Protein AF-A0A4Q6I6M0-F1 (afdb_monomer)

pLDDT: mean 84.76, std 14.41, range [34.06, 97.38]

Foldseek 3Di:
DLDQADEAEAEDDDCPVPDPVRVVVLVVVQVVLSVCCSPPFSFNYKYWYWYDDPVDTDIDIDTPGDPCPDPPPDD

Nearest PDB structures (foldseek):
  3ehg-assembly1_A  TM=8.516E-01  e=7.752E-03  Bacillus subtilis
  3gig-assembly1_B  TM=7.941E-01  e=1.422E-02  Bacillus subtilis
  3gie-assembly1_B  TM=8.148E-01  e=2.437E-02  Bacillus subtilis
  7ssi-assembly1_A  TM=6.376E-01  e=1.627E-02  Bacillus subtilis subsp. subtilis str. 168
  7ssi-assembly2_D  TM=6.370E-01  e=2.130E-02  Bacillus subtilis subsp. subtilis str. 168

Radius of gyration: 13.54 Å; Cα contacts (8 Å, |Δi|>4): 100; chains: 1; bounding box: 38×26×33 Å

Structure (mmCIF, N/CA/C/O backbone):
data_AF-A0A4Q6I6M0-F1
#
_entry.id   AF-A0A4Q6I6M0-F1
#
loop_
_atom_site.group_PDB
_atom_site.id
_atom_site.type_symbol
_atom_site.label_atom_id
_atom_site.label_alt_id
_atom_site.label_comp_id
_atom_site.label_asym_id
_atom_site.label_entity_id
_atom_site.label_seq_id
_atom_site.pdbx_P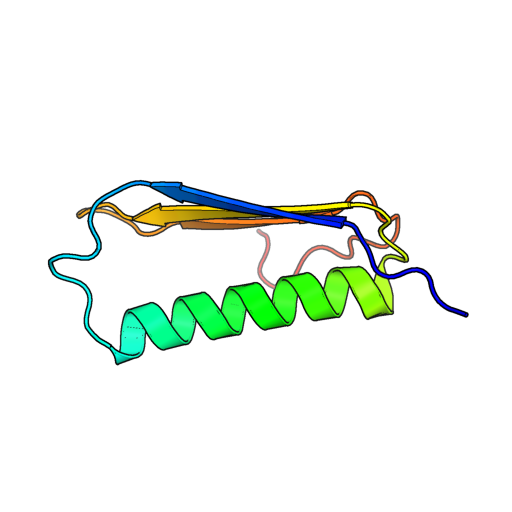DB_ins_code
_atom_site.Cartn_x
_atom_site.Cartn_y
_atom_site.Cartn_z
_atom_site.occupancy
_atom_site.B_iso_or_equiv
_atom_site.auth_seq_id
_atom_site.auth_comp_id
_atom_site.auth_asym_id
_atom_site.auth_atom_id
_atom_site.pdbx_PDB_model_num
ATOM 1 N N . MET A 1 1 ? 22.504 2.993 -14.299 1.00 50.72 1 MET A N 1
ATOM 2 C CA . MET A 1 1 ? 21.632 3.461 -13.204 1.00 50.72 1 MET A CA 1
ATOM 3 C C . MET A 1 1 ? 20.231 2.967 -13.504 1.00 50.72 1 MET A C 1
ATOM 5 O O . MET A 1 1 ? 19.664 3.412 -14.492 1.00 50.72 1 MET A O 1
ATOM 9 N N . GLU A 1 2 ? 19.712 2.003 -12.747 1.00 60.19 2 GLU A N 1
ATOM 10 C CA . GLU A 1 2 ? 18.309 1.591 -12.892 1.00 60.19 2 GLU A CA 1
ATOM 11 C C . GLU A 1 2 ? 17.410 2.750 -12.449 1.00 60.19 2 GLU A C 1
ATOM 13 O O . GLU A 1 2 ? 17.579 3.294 -11.354 1.00 60.19 2 GLU A O 1
ATOM 18 N N . ALA A 1 3 ? 16.514 3.187 -13.334 1.00 70.00 3 ALA A N 1
ATOM 19 C CA . ALA A 1 3 ? 15.591 4.271 -13.040 1.00 70.00 3 ALA A CA 1
ATOM 20 C C . ALA A 1 3 ? 14.641 3.838 -11.915 1.00 70.00 3 ALA A C 1
ATOM 22 O O . ALA A 1 3 ? 14.118 2.724 -11.922 1.00 70.00 3 ALA A O 1
ATOM 23 N N . ARG A 1 4 ? 14.427 4.713 -10.927 1.00 80.12 4 ARG A N 1
ATOM 24 C CA . ARG A 1 4 ? 13.406 4.470 -9.905 1.00 80.12 4 ARG A CA 1
ATOM 25 C C . ARG A 1 4 ? 12.036 4.724 -10.541 1.00 80.12 4 ARG A C 1
ATOM 27 O O . ARG A 1 4 ? 11.861 5.817 -11.080 1.00 80.12 4 ARG A O 1
ATOM 34 N N . PRO A 1 5 ? 11.089 3.772 -10.485 1.00 87.12 5 PRO A N 1
ATOM 35 C CA . PRO A 1 5 ? 9.747 4.018 -10.983 1.00 87.12 5 PRO A CA 1
ATOM 36 C C . PRO A 1 5 ? 9.095 5.148 -10.197 1.00 87.12 5 PRO A C 1
ATOM 38 O O . PRO A 1 5 ? 9.314 5.295 -8.990 1.00 87.12 5 PRO A O 1
ATOM 41 N N . GLN A 1 6 ? 8.255 5.917 -10.876 1.00 92.38 6 GLN A N 1
ATOM 42 C CA . GLN A 1 6 ? 7.314 6.792 -10.201 1.00 92.38 6 GLN A CA 1
ATOM 43 C C . GLN A 1 6 ? 6.260 5.920 -9.511 1.00 92.38 6 GLN A C 1
ATOM 45 O O . GLN A 1 6 ? 5.643 5.071 -10.154 1.00 92.38 6 GLN A O 1
ATOM 50 N N . VAL A 1 7 ? 6.062 6.126 -8.209 1.00 94.44 7 VAL A N 1
ATOM 51 C CA . VAL A 1 7 ? 5.067 5.387 -7.426 1.00 94.44 7 VAL A CA 1
ATOM 52 C C . VAL A 1 7 ? 3.950 6.336 -7.018 1.00 94.44 7 VAL A C 1
ATOM 54 O O . VAL A 1 7 ? 4.208 7.335 -6.347 1.00 94.44 7 VAL A O 1
ATOM 57 N N . THR A 1 8 ? 2.722 6.007 -7.405 1.00 96.81 8 THR A N 1
ATOM 58 C CA . THR A 1 8 ? 1.509 6.708 -6.973 1.00 96.81 8 THR A CA 1
ATOM 59 C C . THR A 1 8 ? 0.765 5.835 -5.976 1.00 96.81 8 THR A C 1
ATOM 61 O O . THR A 1 8 ? 0.619 4.631 -6.189 1.00 96.81 8 THR A O 1
ATOM 64 N N . VAL A 1 9 ? 0.300 6.439 -4.884 1.00 96.81 9 VAL A N 1
ATOM 65 C CA . VAL A 1 9 ? -0.430 5.742 -3.824 1.00 96.81 9 VAL A CA 1
ATOM 66 C C . VAL A 1 9 ? -1.783 6.404 -3.634 1.00 96.81 9 VAL A C 1
ATOM 68 O O . VAL A 1 9 ? -1.861 7.607 -3.398 1.00 96.81 9 VAL A O 1
ATOM 71 N N . GLU A 1 10 ? -2.833 5.597 -3.703 1.00 97.25 10 GLU A N 1
ATOM 72 C CA . GLU A 1 10 ? -4.206 6.000 -3.434 1.00 97.25 10 GLU A CA 1
ATOM 73 C C . GLU A 1 10 ? -4.757 5.154 -2.291 1.00 97.25 10 GLU A C 1
ATOM 75 O O . GLU A 1 10 ? -4.763 3.923 -2.355 1.00 97.25 10 GLU A O 1
ATOM 80 N N . VAL A 1 11 ? -5.229 5.820 -1.241 1.00 95.56 11 VAL A N 1
ATOM 81 C CA . VAL A 1 11 ? -5.859 5.181 -0.085 1.00 95.56 11 VAL A CA 1
ATOM 82 C C . VAL A 1 11 ? -7.245 5.776 0.088 1.00 95.56 11 VAL A C 1
ATOM 84 O O . VAL A 1 11 ? -7.430 6.985 -0.036 1.00 95.56 11 VAL A O 1
ATOM 87 N N . SER A 1 12 ? -8.225 4.924 0.354 1.00 95.50 12 SER A N 1
ATOM 88 C CA . SER A 1 12 ? -9.600 5.348 0.619 1.00 95.50 12 SER A CA 1
ATOM 89 C C . SER A 1 12 ? -10.294 4.378 1.564 1.00 95.50 12 SER A C 1
ATOM 91 O O . SER A 1 12 ? -9.900 3.212 1.640 1.00 95.50 12 SER A O 1
ATOM 93 N N . GLY A 1 13 ? -11.338 4.872 2.226 1.00 93.81 13 GLY A N 1
ATOM 94 C CA . GLY A 1 13 ? -11.985 4.184 3.337 1.00 93.81 13 GLY A CA 1
ATOM 95 C C . GLY A 1 13 ? -11.424 4.626 4.682 1.00 93.81 13 GLY A C 1
ATOM 96 O O . GLY A 1 13 ? -10.508 5.452 4.734 1.00 93.81 13 GLY A O 1
ATOM 97 N N . ASP A 1 14 ? -12.001 4.083 5.747 1.00 89.62 14 ASP A N 1
ATOM 98 C CA . ASP A 1 14 ? -11.574 4.352 7.113 1.00 89.62 14 ASP A CA 1
ATOM 99 C C . ASP A 1 14 ? -10.591 3.278 7.596 1.00 89.62 14 ASP A C 1
ATOM 101 O O . ASP A 1 14 ? -10.709 2.102 7.251 1.00 89.62 14 ASP A O 1
ATOM 105 N N . GLN A 1 15 ? -9.586 3.703 8.355 1.00 88.56 15 GLN A N 1
ATOM 106 C CA . GLN A 1 15 ? -8.676 2.804 9.065 1.00 88.56 15 GLN A CA 1
ATOM 107 C C . GLN A 1 15 ? -9.228 2.428 10.442 1.00 88.56 15 GLN A C 1
ATOM 109 O O . GLN A 1 15 ? -8.723 1.482 11.049 1.00 88.56 15 GLN A O 1
ATOM 114 N N . ASP A 1 16 ? -10.252 3.131 10.927 1.00 88.19 16 ASP A N 1
ATOM 115 C CA . ASP A 1 16 ? -10.959 2.774 12.147 1.00 88.19 16 ASP A CA 1
ATOM 116 C C . ASP A 1 16 ? -11.503 1.342 12.035 1.00 88.19 16 ASP A C 1
ATOM 118 O O . ASP A 1 16 ? -12.100 0.946 11.038 1.00 88.19 16 ASP A O 1
ATOM 122 N N . GLY A 1 17 ? -11.228 0.529 13.056 1.00 86.75 17 GLY A N 1
ATOM 123 C CA . GLY A 1 17 ? -11.544 -0.903 13.057 1.00 86.75 17 GLY A CA 1
ATOM 124 C C . GLY A 1 17 ? -10.403 -1.816 12.598 1.00 86.75 17 GLY A C 1
ATOM 125 O O . GLY A 1 17 ? -10.440 -3.002 12.918 1.00 86.75 17 GLY A O 1
ATOM 126 N N . TYR A 1 18 ? -9.353 -1.284 11.960 1.00 89.69 18 TYR A N 1
ATOM 127 C CA . TYR A 1 18 ? -8.154 -2.053 11.622 1.00 89.69 18 TYR A CA 1
ATOM 128 C C . TYR A 1 18 ? -7.113 -2.002 12.742 1.00 89.69 18 TYR A C 1
ATOM 130 O O . TYR A 1 18 ? -6.693 -0.941 13.210 1.00 89.69 18 TYR A O 1
ATOM 138 N N . GLY A 1 19 ? -6.626 -3.170 13.144 1.00 92.69 19 GLY A N 1
ATOM 139 C CA . GLY A 1 19 ? -5.514 -3.298 14.069 1.00 92.69 19 GLY A CA 1
ATOM 140 C C . GLY A 1 19 ? -4.172 -2.950 13.422 1.00 92.69 19 GLY A C 1
ATOM 141 O O . GLY A 1 19 ? -3.949 -3.108 12.219 1.00 92.69 19 GLY A O 1
ATOM 142 N N . THR A 1 20 ? -3.200 -2.569 14.254 1.00 94.00 20 THR A N 1
ATOM 143 C CA . THR A 1 20 ? -1.822 -2.275 13.821 1.00 94.00 20 THR A CA 1
ATOM 144 C C . THR A 1 20 ? -1.210 -3.402 12.988 1.00 94.00 20 THR A C 1
ATOM 146 O O . THR A 1 20 ? -0.475 -3.143 12.033 1.00 94.00 20 THR A O 1
ATOM 149 N N . LEU A 1 21 ? -1.500 -4.659 13.334 1.00 94.56 21 LEU A N 1
ATOM 150 C CA . LEU A 1 21 ? -0.968 -5.822 12.626 1.00 94.56 21 LEU A CA 1
ATOM 151 C C . LEU A 1 21 ? -1.522 -5.934 11.198 1.00 94.56 21 LEU A C 1
ATOM 153 O O . LEU A 1 21 ? -0.769 -6.256 10.278 1.00 94.56 21 LEU A O 1
ATOM 157 N N . GLU A 1 22 ? -2.805 -5.638 11.000 1.00 92.62 22 GLU A N 1
ATOM 158 C CA . GLU A 1 22 ? -3.472 -5.697 9.695 1.00 92.62 22 GLU A CA 1
ATOM 159 C C . GLU A 1 22 ? -2.937 -4.597 8.781 1.00 92.62 22 GLU A C 1
ATOM 161 O O . GLU A 1 22 ? -2.453 -4.884 7.684 1.00 92.62 22 GLU A O 1
ATOM 166 N N . LEU A 1 23 ? -2.880 -3.359 9.281 1.00 93.44 23 LEU A N 1
ATOM 167 C CA . LEU A 1 23 ? -2.302 -2.227 8.550 1.00 93.44 23 LEU A CA 1
ATOM 168 C C . LEU A 1 23 ? -0.823 -2.459 8.211 1.00 93.44 23 LEU A C 1
ATOM 170 O O . LEU A 1 23 ? -0.381 -2.172 7.097 1.00 93.44 23 LEU A O 1
ATOM 174 N N . THR A 1 24 ? -0.055 -3.047 9.132 1.00 95.56 24 THR A N 1
ATOM 175 C CA . THR A 1 24 ? 1.350 -3.407 8.879 1.00 95.56 24 THR A CA 1
ATOM 176 C C . THR A 1 24 ? 1.472 -4.491 7.809 1.00 95.56 24 THR A C 1
ATOM 178 O O . THR A 1 24 ? 2.382 -4.442 6.980 1.00 95.56 24 THR A O 1
ATOM 181 N N . SER A 1 25 ? 0.565 -5.468 7.804 1.00 95.06 25 SER A N 1
ATOM 182 C CA . SER A 1 25 ? 0.553 -6.543 6.808 1.00 95.06 25 SER A CA 1
ATOM 183 C C . SER A 1 25 ? 0.234 -5.999 5.415 1.00 95.06 25 SER A C 1
ATOM 185 O O . SER A 1 25 ? 0.945 -6.316 4.461 1.00 95.06 25 SER A O 1
ATOM 187 N N . LEU A 1 26 ? -0.748 -5.098 5.310 1.00 94.88 26 LEU A N 1
ATOM 188 C CA . LEU A 1 26 ? -1.083 -4.386 4.072 1.00 94.88 26 LEU A CA 1
ATOM 189 C C . LEU A 1 26 ? 0.091 -3.537 3.576 1.00 94.88 26 LEU A C 1
ATOM 191 O O . LEU A 1 26 ? 0.440 -3.584 2.396 1.00 94.88 26 LEU A O 1
ATOM 195 N N . TYR A 1 27 ? 0.752 -2.815 4.484 1.00 94.44 27 TYR A N 1
ATOM 196 C CA . TYR A 1 27 ? 1.943 -2.036 4.161 1.00 94.44 27 TYR A CA 1
ATOM 197 C C . TYR A 1 27 ? 3.067 -2.915 3.597 1.00 94.44 27 TYR A C 1
ATOM 199 O O . TYR A 1 27 ? 3.644 -2.592 2.557 1.00 94.44 27 TYR A O 1
ATOM 207 N N . ARG A 1 28 ? 3.362 -4.050 4.243 1.00 96.19 28 ARG A N 1
ATOM 208 C CA . ARG A 1 28 ? 4.404 -4.982 3.783 1.00 96.19 28 ARG A CA 1
ATOM 209 C C . ARG A 1 28 ? 4.055 -5.611 2.437 1.00 96.19 28 ARG A C 1
ATOM 211 O O . ARG A 1 28 ? 4.925 -5.697 1.576 1.00 96.19 28 ARG A O 1
ATOM 218 N N . ALA A 1 29 ? 2.796 -5.993 2.232 1.00 95.69 29 ALA A N 1
ATOM 219 C CA . ALA A 1 29 ? 2.329 -6.517 0.953 1.00 95.69 29 ALA A CA 1
ATOM 220 C C . ALA A 1 29 ? 2.491 -5.483 -0.176 1.00 95.69 29 ALA A C 1
ATOM 222 O O . ALA A 1 29 ? 2.995 -5.809 -1.251 1.00 95.69 29 ALA A O 1
ATOM 223 N N . ALA A 1 30 ? 2.148 -4.217 0.082 1.00 95.56 30 ALA A N 1
ATOM 224 C CA . ALA A 1 30 ? 2.337 -3.132 -0.877 1.00 95.56 30 ALA A CA 1
ATOM 225 C C . ALA A 1 30 ? 3.825 -2.885 -1.173 1.00 95.56 30 ALA A C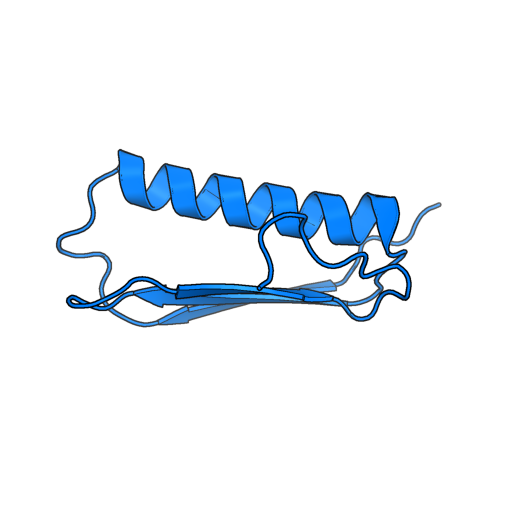 1
ATOM 227 O O . ALA A 1 30 ? 4.221 -2.752 -2.333 1.00 95.56 30 ALA A O 1
ATOM 228 N N . GLN A 1 31 ? 4.662 -2.862 -0.131 1.00 94.75 31 GLN A N 1
ATOM 229 C CA . GLN A 1 31 ? 6.107 -2.672 -0.247 1.00 94.75 31 GLN A CA 1
ATOM 230 C C . GLN A 1 31 ? 6.761 -3.760 -1.107 1.00 94.75 31 GLN A C 1
ATOM 232 O O . GLN A 1 31 ? 7.616 -3.458 -1.947 1.00 94.75 31 GLN A O 1
ATOM 237 N N . GLU A 1 32 ? 6.361 -5.013 -0.912 1.00 94.12 32 GLU A N 1
ATOM 238 C CA . GLU A 1 32 ? 6.862 -6.143 -1.686 1.00 94.12 32 GLU A CA 1
ATOM 239 C C . GLU A 1 32 ? 6.396 -6.069 -3.144 1.00 94.12 32 GLU A C 1
ATOM 241 O O . GLU A 1 32 ? 7.215 -6.203 -4.051 1.00 94.12 32 GLU A O 1
ATOM 246 N N . GLY A 1 33 ? 5.125 -5.732 -3.393 1.00 91.06 33 GLY A N 1
ATOM 247 C CA . GLY A 1 33 ? 4.611 -5.515 -4.749 1.00 91.06 33 GLY A CA 1
ATOM 248 C C . GLY A 1 33 ? 5.398 -4.446 -5.519 1.00 91.06 33 GLY A C 1
ATOM 249 O O . GLY A 1 33 ? 5.848 -4.686 -6.639 1.00 91.06 33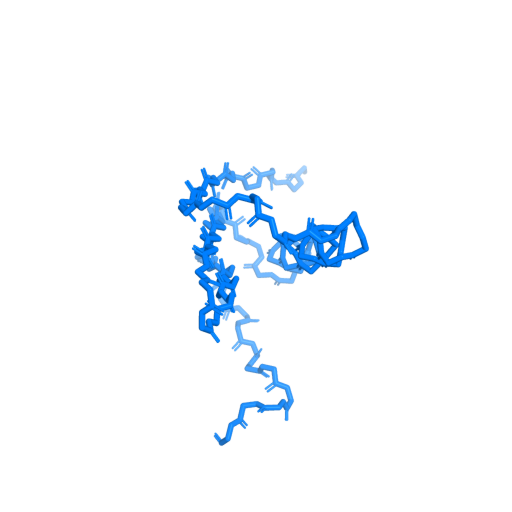 GLY A O 1
ATOM 250 N N . VAL A 1 34 ? 5.660 -3.293 -4.893 1.00 91.50 34 VAL A N 1
ATOM 251 C CA . VAL A 1 34 ? 6.491 -2.223 -5.482 1.00 91.50 34 VAL A CA 1
ATOM 252 C C . VAL A 1 34 ? 7.932 -2.692 -5.707 1.00 91.50 34 VAL A C 1
ATOM 254 O O . VAL A 1 34 ? 8.563 -2.344 -6.709 1.00 91.50 34 VAL A O 1
ATOM 257 N N . THR A 1 35 ? 8.477 -3.480 -4.782 1.00 90.31 35 THR A N 1
ATOM 258 C CA . THR A 1 35 ? 9.827 -4.039 -4.909 1.00 90.31 35 THR A CA 1
ATOM 259 C C . THR A 1 35 ? 9.916 -5.000 -6.088 1.00 90.31 35 THR A C 1
ATOM 261 O O . THR A 1 35 ? 10.877 -4.916 -6.856 1.00 90.31 35 THR A O 1
ATOM 264 N N . ASN A 1 36 ? 8.900 -5.837 -6.283 1.00 87.62 36 ASN A N 1
ATOM 265 C CA . ASN A 1 36 ? 8.823 -6.785 -7.385 1.00 87.62 36 ASN A CA 1
ATOM 266 C C . ASN A 1 36 ? 8.667 -6.083 -8.734 1.00 87.62 36 ASN A C 1
ATOM 268 O O . ASN A 1 36 ? 9.434 -6.377 -9.652 1.00 87.62 36 ASN A O 1
ATOM 272 N N . ALA A 1 37 ? 7.799 -5.074 -8.830 1.00 87.00 37 ALA A N 1
ATOM 273 C CA . ALA A 1 37 ? 7.676 -4.241 -10.027 1.00 87.00 37 ALA A CA 1
ATOM 274 C C . ALA A 1 37 ? 9.009 -3.564 -10.404 1.00 87.00 37 ALA A C 1
ATOM 276 O O . ALA A 1 37 ? 9.413 -3.545 -11.570 1.00 87.00 37 ALA A O 1
ATOM 277 N N . ARG A 1 38 ? 9.748 -3.063 -9.402 1.00 84.38 38 ARG A N 1
ATOM 278 C CA . ARG A 1 38 ? 11.061 -2.439 -9.616 1.00 84.38 38 ARG A CA 1
ATOM 279 C C . ARG A 1 38 ? 12.126 -3.443 -10.058 1.00 84.38 38 ARG A C 1
ATOM 281 O O . ARG A 1 38 ? 12.914 -3.128 -10.943 1.00 84.38 38 ARG A O 1
ATOM 288 N N . ARG A 1 39 ? 12.194 -4.612 -9.414 1.00 82.12 39 ARG A N 1
ATOM 289 C CA . ARG A 1 39 ? 13.253 -5.612 -9.645 1.00 82.12 39 ARG A CA 1
ATOM 290 C C . ARG A 1 39 ? 13.040 -6.429 -10.911 1.00 82.12 39 ARG A C 1
ATOM 292 O O . ARG A 1 39 ? 14.012 -6.754 -11.584 1.00 82.12 39 ARG A O 1
ATOM 299 N N . HIS A 1 40 ? 11.797 -6.789 -11.202 1.00 75.56 40 HIS A N 1
ATOM 300 C CA . HIS A 1 40 ? 11.487 -7.790 -12.219 1.00 75.56 40 HIS A CA 1
ATOM 301 C C . HIS A 1 40 ? 10.8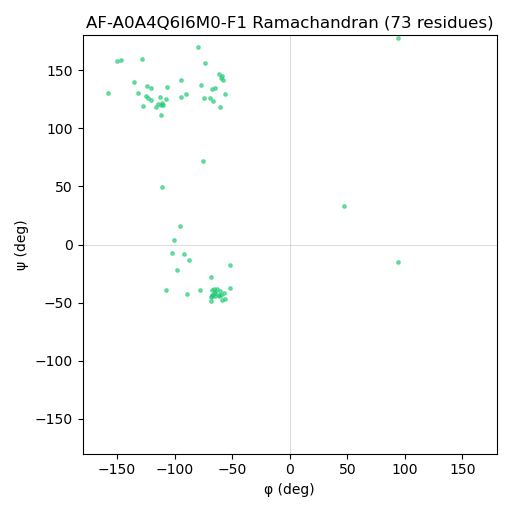83 -7.172 -13.472 1.00 75.56 40 HIS A C 1
ATOM 303 O O . HIS A 1 40 ? 11.262 -7.552 -14.569 1.00 75.56 40 HIS A O 1
ATOM 309 N N . ALA A 1 41 ? 10.018 -6.168 -13.335 1.00 69.25 41 ALA A N 1
ATOM 310 C CA . ALA A 1 41 ? 9.229 -5.692 -14.465 1.00 69.25 41 ALA A CA 1
ATOM 311 C C . ALA A 1 41 ? 9.894 -4.539 -15.247 1.00 69.25 41 ALA A C 1
ATOM 313 O O . ALA A 1 41 ? 9.405 -4.146 -16.308 1.00 69.25 41 ALA A O 1
ATOM 314 N N . ARG A 1 42 ? 11.012 -3.987 -14.733 1.00 75.75 42 ARG A N 1
ATOM 315 C CA . ARG A 1 42 ? 11.630 -2.725 -15.203 1.00 75.75 42 ARG A CA 1
ATOM 316 C C . ARG A 1 42 ? 10.589 -1.61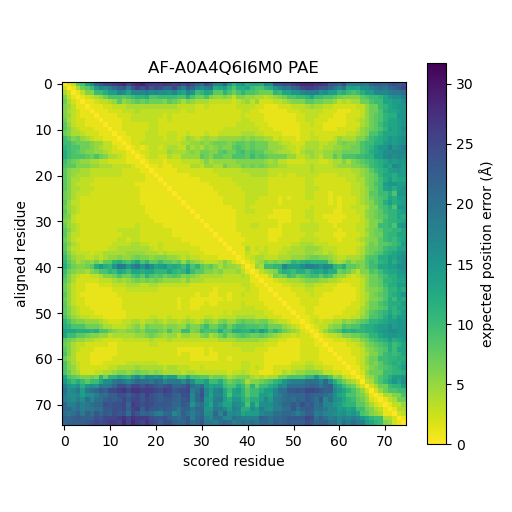1 -15.360 1.00 75.75 42 ARG A C 1
ATOM 318 O O . ARG A 1 42 ? 10.692 -0.786 -16.269 1.00 75.75 42 ARG A O 1
ATOM 325 N N . ALA A 1 43 ? 9.575 -1.628 -14.495 1.00 82.25 43 ALA A N 1
ATOM 326 C CA . ALA A 1 43 ? 8.466 -0.697 -14.553 1.00 82.25 43 ALA A CA 1
ATOM 327 C C . ALA A 1 43 ? 8.978 0.739 -14.425 1.00 82.25 43 ALA A C 1
ATOM 329 O O . ALA A 1 43 ? 9.916 1.022 -13.673 1.00 82.25 43 ALA A O 1
ATOM 330 N N . THR A 1 44 ? 8.346 1.650 -15.155 1.00 87.75 44 THR A N 1
ATOM 331 C CA . THR A 1 44 ? 8.581 3.092 -15.020 1.00 87.75 44 THR A CA 1
ATOM 332 C C . THR A 1 44 ? 7.528 3.743 -14.135 1.00 87.75 44 THR A C 1
ATOM 334 O O . THR A 1 44 ? 7.793 4.786 -13.532 1.00 87.75 44 THR A O 1
ATOM 337 N N . ARG A 1 45 ? 6.363 3.099 -13.993 1.00 91.25 45 ARG A N 1
ATOM 338 C CA . ARG A 1 45 ? 5.264 3.523 -13.128 1.00 91.25 45 ARG A CA 1
ATOM 339 C C . ARG A 1 45 ? 4.696 2.349 -12.349 1.00 91.25 45 ARG A C 1
ATOM 341 O O . ARG A 1 45 ? 4.512 1.262 -12.887 1.00 91.25 45 ARG A O 1
ATOM 348 N N . VAL A 1 46 ? 4.387 2.611 -11.084 1.00 93.75 46 VAL A N 1
ATOM 349 C CA . VAL A 1 46 ? 3.686 1.684 -10.197 1.00 93.75 46 VAL A CA 1
ATOM 350 C C . VAL A 1 46 ? 2.558 2.439 -9.503 1.00 93.75 46 VAL A C 1
ATOM 352 O O . VAL A 1 46 ? 2.782 3.502 -8.924 1.00 93.75 46 VAL A O 1
ATOM 355 N N . THR A 1 47 ? 1.355 1.881 -9.532 1.00 96.12 47 THR A N 1
ATOM 356 C CA . THR A 1 47 ? 0.187 2.398 -8.820 1.00 96.12 47 THR A CA 1
ATOM 357 C C . THR A 1 47 ? -0.196 1.422 -7.718 1.00 96.12 47 THR A C 1
ATOM 359 O O . THR A 1 47 ? -0.402 0.235 -7.971 1.00 96.12 47 THR A O 1
ATOM 362 N N . VAL A 1 48 ? -0.308 1.931 -6.494 1.00 96.69 48 VAL A N 1
ATOM 363 C CA . VAL A 1 48 ? -0.804 1.197 -5.329 1.00 96.69 48 VAL A CA 1
ATOM 364 C C . VAL A 1 48 ? -2.167 1.762 -4.955 1.00 96.69 48 VAL A C 1
ATOM 366 O O . VAL A 1 48 ? -2.272 2.941 -4.625 1.00 96.69 48 VAL A O 1
ATOM 369 N N . VAL A 1 49 ? -3.200 0.924 -4.983 1.00 97.38 49 VAL A N 1
ATOM 370 C CA . VAL A 1 49 ? -4.561 1.284 -4.570 1.00 97.38 49 VAL A CA 1
ATOM 371 C C . VAL A 1 49 ? -4.946 0.443 -3.363 1.00 97.38 49 VAL A C 1
ATOM 373 O O . VAL A 1 49 ? -5.019 -0.783 -3.457 1.00 97.38 49 VAL A O 1
ATOM 376 N N . LEU A 1 50 ? -5.220 1.108 -2.244 1.00 96.69 50 LEU A N 1
ATOM 377 C CA . LEU A 1 50 ? -5.754 0.503 -1.031 1.00 96.69 50 LEU A CA 1
ATOM 378 C C . LEU A 1 50 ? -7.185 0.996 -0.792 1.00 96.69 50 LEU A C 1
ATOM 380 O O . LEU A 1 50 ? -7.446 2.193 -0.647 1.00 96.69 50 LEU A O 1
ATOM 384 N N . ARG A 1 51 ? -8.117 0.048 -0.757 1.00 96.12 51 ARG A N 1
ATOM 385 C CA . ARG A 1 51 ? -9.523 0.253 -0.406 1.00 96.12 51 ARG A CA 1
ATOM 386 C C . ARG A 1 51 ? -9.759 -0.450 0.924 1.00 96.12 51 ARG A C 1
ATOM 388 O O . ARG A 1 51 ? -9.668 -1.675 0.985 1.00 96.12 51 ARG A O 1
ATOM 395 N N . LEU A 1 52 ? -10.001 0.331 1.968 1.00 94.25 52 LEU A N 1
ATOM 396 C CA . LEU A 1 52 ? -10.407 -0.156 3.281 1.00 94.25 52 LEU A CA 1
ATOM 397 C C . LEU A 1 52 ? -11.933 -0.112 3.335 1.00 94.25 52 LEU A C 1
ATOM 399 O O . LEU A 1 52 ? -12.539 0.908 3.010 1.00 94.25 52 LEU A O 1
ATOM 403 N N . ALA A 1 53 ? -12.549 -1.232 3.678 1.00 89.44 53 ALA A N 1
ATOM 404 C CA . ALA A 1 53 ? -13.988 -1.342 3.860 1.00 89.44 53 ALA A CA 1
ATOM 405 C C . ALA A 1 53 ? -14.273 -2.365 4.962 1.00 89.44 53 ALA A C 1
ATOM 407 O O . ALA A 1 53 ? -13.412 -3.197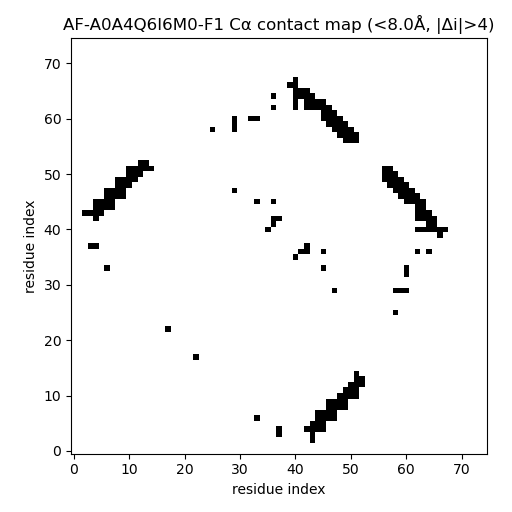 5.262 1.00 89.44 53 ALA A O 1
ATOM 408 N N . ASP A 1 54 ? -15.460 -2.287 5.557 1.00 80.81 54 ASP A N 1
ATOM 409 C CA . ASP A 1 54 ? -15.860 -3.157 6.668 1.00 80.81 54 ASP A CA 1
ATOM 410 C C . ASP A 1 54 ? -16.043 -4.620 6.230 1.00 80.81 54 ASP A C 1
ATOM 412 O O . ASP A 1 54 ? -15.879 -5.540 7.027 1.00 80.81 54 ASP A O 1
ATOM 416 N N . ASP A 1 55 ? -16.394 -4.842 4.960 1.00 81.56 55 ASP A N 1
ATOM 417 C CA . ASP A 1 55 ? -16.671 -6.157 4.383 1.00 81.56 55 ASP A CA 1
ATOM 418 C C . ASP A 1 55 ? -15.420 -6.828 3.803 1.00 81.56 55 ASP A C 1
ATOM 420 O O . ASP A 1 55 ? -15.215 -8.030 3.989 1.00 81.56 55 ASP A O 1
ATOM 424 N N . ALA A 1 56 ? -14.580 -6.068 3.099 1.00 84.25 56 ALA A N 1
ATOM 425 C CA . ALA A 1 56 ? -13.338 -6.569 2.533 1.00 84.25 56 ALA A CA 1
AT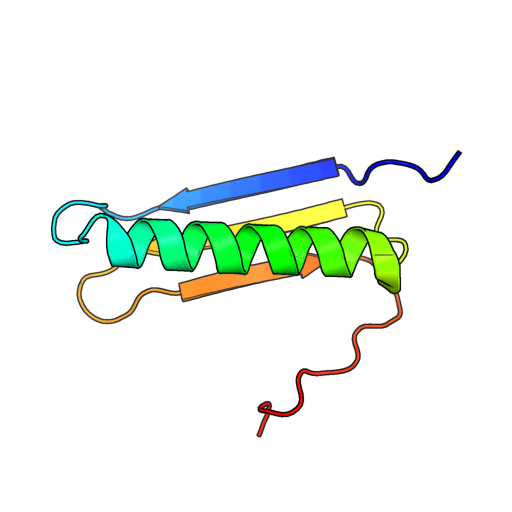OM 426 C C . ALA A 1 56 ? -12.317 -5.461 2.262 1.00 84.25 56 ALA A C 1
ATOM 428 O O . ALA A 1 56 ? -12.563 -4.497 1.535 1.00 84.25 56 ALA A O 1
ATOM 429 N N . THR A 1 57 ? -11.090 -5.671 2.734 1.00 91.62 57 THR A N 1
ATOM 430 C CA . THR A 1 57 ? -9.945 -4.878 2.293 1.00 91.62 57 THR A CA 1
ATOM 431 C C . THR A 1 57 ? -9.469 -5.323 0.921 1.00 91.62 57 THR A C 1
ATOM 433 O O . THR A 1 57 ? -9.283 -6.515 0.665 1.00 91.62 57 THR A O 1
ATOM 436 N N . ARG A 1 58 ? -9.152 -4.361 0.052 1.00 94.00 58 ARG A N 1
ATOM 437 C CA . ARG A 1 58 ? -8.527 -4.641 -1.240 1.00 94.00 58 ARG A CA 1
ATOM 438 C C . ARG A 1 58 ? -7.265 -3.817 -1.433 1.00 94.00 58 ARG A C 1
ATOM 440 O O . ARG A 1 58 ? -7.317 -2.592 -1.501 1.00 94.00 58 ARG A O 1
ATOM 447 N N . LEU A 1 59 ? -6.144 -4.514 -1.592 1.00 95.62 59 LEU A N 1
ATOM 448 C CA . LEU A 1 59 ? -4.869 -3.947 -2.013 1.00 95.62 59 LEU A CA 1
ATOM 449 C C . LEU A 1 59 ? -4.573 -4.383 -3.449 1.00 95.62 59 LEU A C 1
ATOM 451 O O . LEU A 1 59 ? -4.553 -5.575 -3.748 1.00 95.62 59 LEU A O 1
ATOM 455 N N . VAL A 1 60 ? -4.325 -3.419 -4.331 1.00 95.38 60 VAL A N 1
ATOM 456 C CA . VAL A 1 60 ? -3.923 -3.662 -5.719 1.00 95.38 60 VAL A CA 1
ATOM 457 C C . VAL A 1 60 ? -2.620 -2.928 -5.989 1.00 95.38 60 VAL A C 1
ATOM 459 O O . VAL A 1 60 ? -2.525 -1.726 -5.758 1.00 95.38 60 VAL A O 1
ATOM 462 N N . VAL A 1 61 ? -1.631 -3.647 -6.513 1.00 93.88 61 VAL A N 1
ATOM 463 C CA . VAL A 1 61 ? -0.398 -3.069 -7.049 1.00 93.88 61 VAL A CA 1
ATOM 464 C C . VAL A 1 61 ? -0.390 -3.340 -8.546 1.00 93.88 61 VAL A C 1
ATOM 466 O O . VAL A 1 61 ? -0.498 -4.487 -8.966 1.00 93.88 61 VAL A O 1
ATOM 469 N N . THR A 1 62 ? -0.337 -2.283 -9.350 1.00 92.38 62 THR A N 1
ATOM 470 C CA . THR A 1 62 ? -0.280 -2.357 -10.816 1.00 92.38 62 THR A CA 1
ATOM 471 C C . THR A 1 62 ? 0.990 -1.678 -11.288 1.00 92.38 62 THR A C 1
ATOM 473 O O . THR A 1 62 ? 1.298 -0.579 -10.836 1.00 92.38 62 THR A O 1
ATOM 476 N N . ASP A 1 63 ? 1.709 -2.300 -12.208 1.00 89.75 63 ASP A N 1
ATOM 477 C CA . ASP A 1 63 ? 2.889 -1.720 -12.834 1.00 89.75 63 ASP A CA 1
ATOM 478 C C . ASP A 1 63 ? 2.794 -1.783 -14.362 1.00 89.75 63 ASP A C 1
ATOM 480 O O . ASP A 1 63 ? 1.994 -2.539 -14.914 1.00 89.75 63 ASP A O 1
ATOM 484 N N . ASP A 1 64 ? 3.569 -0.939 -15.047 1.00 87.44 64 ASP A N 1
ATOM 485 C CA . ASP A 1 64 ? 3.630 -0.889 -16.515 1.00 87.44 64 ASP A CA 1
ATOM 486 C C . ASP A 1 64 ? 4.776 -1.723 -17.115 1.00 87.44 64 ASP A C 1
ATOM 488 O O . ASP A 1 64 ? 5.149 -1.543 -18.280 1.00 87.44 64 ASP A O 1
ATOM 492 N N . GLY A 1 65 ? 5.353 -2.624 -16.321 1.00 78.94 65 GLY A N 1
ATOM 493 C CA . GLY A 1 65 ? 6.409 -3.521 -16.749 1.00 78.94 65 GLY A CA 1
ATOM 494 C C . GLY A 1 65 ? 5.897 -4.734 -17.531 1.00 78.94 65 GLY A C 1
ATOM 495 O O . GLY A 1 65 ? 4.700 -4.973 -17.669 1.00 78.94 65 GLY A O 1
ATOM 496 N N . ARG A 1 66 ? 6.825 -5.489 -18.131 1.00 68.19 66 ARG A N 1
ATOM 497 C CA . ARG A 1 66 ? 6.502 -6.514 -19.151 1.00 68.19 66 ARG A CA 1
ATOM 498 C C . ARG A 1 66 ? 6.513 -7.961 -18.653 1.00 68.19 66 ARG A C 1
ATOM 500 O O . ARG A 1 66 ? 6.082 -8.839 -19.391 1.00 68.19 66 ARG A O 1
ATOM 507 N N . ASP A 1 67 ? 6.951 -8.193 -17.418 1.00 61.53 67 ASP A N 1
ATOM 508 C CA . ASP A 1 67 ? 7.148 -9.533 -16.850 1.00 61.53 67 ASP A CA 1
ATOM 509 C C . ASP A 1 67 ? 6.124 -9.836 -15.742 1.00 61.53 67 ASP A C 1
ATOM 511 O O . ASP A 1 67 ?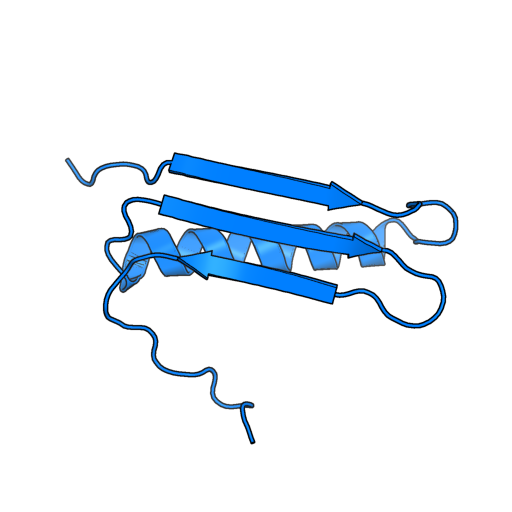 6.472 -10.277 -14.645 1.00 61.53 67 ASP A O 1
ATOM 515 N N . SER A 1 68 ? 4.838 -9.599 -16.018 1.00 57.84 68 SER A N 1
ATOM 516 C CA . SER A 1 68 ? 3.736 -9.977 -15.128 1.00 57.84 68 SER A CA 1
ATOM 517 C C . SER A 1 68 ? 3.492 -11.484 -15.203 1.00 57.84 68 SER A C 1
ATOM 519 O O . SER A 1 68 ? 2.503 -11.966 -15.754 1.00 57.84 68 SER A O 1
ATOM 521 N N . ARG A 1 69 ? 4.412 -12.274 -14.641 1.00 60.75 69 ARG A N 1
ATOM 522 C CA . ARG A 1 69 ? 4.085 -13.664 -14.326 1.00 60.75 69 ARG A CA 1
ATOM 523 C C . ARG A 1 69 ? 2.916 -13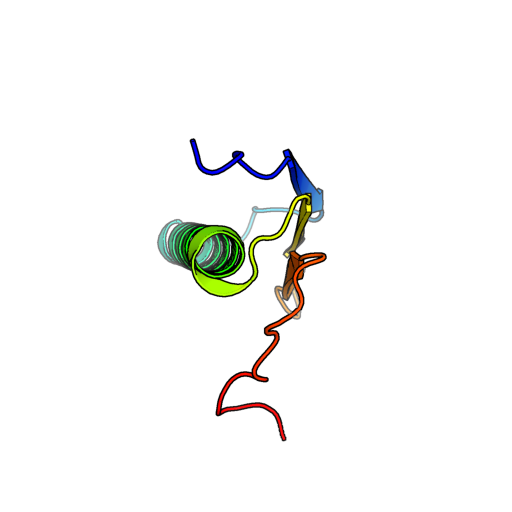.614 -13.334 1.00 60.75 69 ARG A C 1
ATOM 525 O O . ARG A 1 69 ? 3.085 -13.013 -12.270 1.00 60.75 69 ARG A O 1
ATOM 532 N N . PRO A 1 70 ? 1.737 -14.165 -13.670 1.00 54.62 70 PRO A N 1
ATOM 533 C CA . PRO A 1 70 ? 0.626 -14.164 -12.737 1.00 54.62 70 PRO A CA 1
ATOM 534 C C . PRO A 1 70 ? 1.068 -14.886 -11.460 1.00 54.62 70 PRO A C 1
ATOM 536 O O . PRO A 1 70 ? 1.847 -15.847 -11.542 1.00 54.62 70 PRO A O 1
ATOM 539 N N . PRO A 1 71 ? 0.645 -14.408 -10.280 1.00 53.81 71 PRO A N 1
ATOM 540 C CA . PRO A 1 71 ? 0.971 -15.093 -9.046 1.00 53.81 71 PRO A CA 1
ATOM 541 C C . PRO A 1 71 ? 0.424 -16.524 -9.094 1.00 53.81 71 PRO A C 1
ATOM 543 O O . PRO A 1 71 ? -0.650 -16.766 -9.637 1.00 53.81 71 PRO A O 1
ATOM 546 N N . GLU A 1 72 ? 1.163 -17.460 -8.500 1.00 54.41 72 GLU A N 1
ATOM 547 C CA . GLU A 1 72 ? 0.872 -18.906 -8.448 1.00 54.41 72 GLU A CA 1
ATOM 548 C C . GLU A 1 72 ? -0.541 -19.262 -7.944 1.00 54.41 72 GLU A C 1
ATOM 550 O O . GLU A 1 72 ? -1.019 -20.365 -8.180 1.00 54.41 72 GLU A O 1
ATOM 555 N N . TRP A 1 73 ? -1.224 -18.327 -7.280 1.00 61.88 73 TRP A N 1
ATOM 556 C CA . TRP A 1 73 ? -2.556 -18.504 -6.704 1.00 61.88 73 TRP A CA 1
ATOM 557 C C . TRP A 1 73 ? -3.705 -17.907 -7.540 1.00 61.88 73 TRP A C 1
ATOM 559 O O . TRP A 1 73 ? -4.847 -17.923 -7.082 1.00 61.88 73 TRP A O 1
ATOM 569 N N . ALA A 1 74 ? -3.443 -17.360 -8.732 1.00 34.06 74 ALA A N 1
ATOM 570 C CA . ALA A 1 74 ? -4.516 -16.946 -9.639 1.00 34.06 74 ALA A CA 1
ATOM 571 C C . ALA A 1 74 ? -5.281 -18.188 -10.162 1.00 34.06 74 ALA A C 1
ATOM 573 O O . ALA A 1 74 ? -4.621 -19.163 -10.524 1.00 34.06 74 ALA A O 1
ATOM 574 N N . PRO A 1 75 ? -6.631 -18.180 -10.170 1.00 51.09 75 PRO A N 1
ATOM 575 C CA . PRO A 1 75 ? -7.440 -19.320 -10.610 1.00 51.09 75 PRO A CA 1
ATOM 576 C C . PRO A 1 75 ? -7.266 -19.650 -12.097 1.00 51.09 75 PRO A C 1
ATOM 578 O O . PRO A 1 75 ? -7.000 -18.717 -12.893 1.00 51.09 75 PRO A O 1
#

Solvent-accessible surface area (backbone atoms only — not comparable to full-atom values): 4572 Å² total; per-residue (Å²): 132,86,76,80,47,51,75,47,80,47,78,45,68,64,66,79,93,61,51,72,68,56,56,50,50,54,50,50,54,51,53,48,46,54,48,46,34,57,72,66,21,69,16,62,40,34,42,38,41,38,41,39,52,96,88,58,72,45,80,46,74,48,59,74,35,84,63,78,71,75,62,96,81,65,131

Secondary structure (DSSP, 8-state):
-PPPPEEEEEEES--TT--HHHHHHHHHHHHHHHHHHHHHS--SEEEEEEE--SS--EEEEEE--S--PPPTT--

Mean predicted aligned error: 6.48 Å

Sequence (75 aa):
MEARPQVTVEVSGDQDGYGTLELTSLYRAAQEGVTNARRHARATRVTVVLRLADDATRLVVTDDGRDSRPPEWAP